Protein AF-A0A662G4V2-F1 (afdb_monomer_lite)

Structure (mmCIF, N/CA/C/O backbone):
data_AF-A0A662G4V2-F1
#
_entry.id   AF-A0A662G4V2-F1
#
loop_
_atom_site.group_PDB
_atom_site.id
_atom_site.type_symbol
_atom_site.label_atom_id
_atom_site.label_alt_id
_atom_site.label_comp_id
_atom_site.label_asym_id
_atom_site.label_entity_id
_atom_site.label_seq_id
_atom_site.pdbx_PDB_ins_code
_atom_site.Cartn_x
_atom_site.Cartn_y
_atom_site.Cartn_z
_atom_site.occupancy
_atom_site.B_iso_or_equiv
_atom_site.auth_seq_id
_atom_site.auth_comp_id
_atom_site.auth_asym_id
_atom_site.auth_atom_id
_atom_site.pdbx_PDB_model_num
ATOM 1 N N . MET A 1 1 ? 25.889 -5.987 -1.192 1.00 40.78 1 MET A N 1
ATOM 2 C CA . MET A 1 1 ? 25.730 -6.993 -2.265 1.00 40.78 1 MET A CA 1
ATOM 3 C C . MET A 1 1 ? 24.780 -6.408 -3.286 1.00 40.78 1 MET A C 1
ATOM 5 O O . MET A 1 1 ? 23.767 -5.849 -2.888 1.00 40.78 1 MET A O 1
ATOM 9 N N . ILE A 1 2 ? 25.215 -6.420 -4.536 1.00 44.59 2 ILE A N 1
ATOM 10 C CA . ILE A 1 2 ? 24.913 -5.464 -5.604 1.00 44.59 2 ILE A CA 1
ATOM 11 C C . ILE A 1 2 ? 23.414 -5.132 -5.756 1.00 44.59 2 ILE A C 1
ATOM 13 O O . ILE A 1 2 ? 22.560 -5.998 -5.937 1.00 44.59 2 ILE A O 1
ATOM 17 N N . GLU A 1 3 ? 23.132 -3.828 -5.671 1.00 52.47 3 GLU A N 1
ATOM 18 C CA . GLU A 1 3 ? 21.873 -3.162 -6.008 1.00 52.47 3 GLU A CA 1
ATOM 19 C C . GLU A 1 3 ? 21.699 -3.127 -7.535 1.00 52.47 3 GLU A C 1
ATOM 21 O O . GLU A 1 3 ? 21.730 -2.062 -8.152 1.00 52.47 3 GLU A O 1
ATOM 26 N N . ASP A 1 4 ? 21.529 -4.280 -8.181 1.00 60.69 4 ASP A N 1
ATOM 27 C CA . ASP A 1 4 ? 21.234 -4.279 -9.612 1.00 60.69 4 ASP A CA 1
ATOM 28 C C . ASP A 1 4 ? 19.867 -3.609 -9.832 1.00 60.69 4 ASP A C 1
ATOM 30 O O . ASP A 1 4 ? 18.800 -4.144 -9.501 1.00 60.69 4 ASP A O 1
ATOM 34 N N . ARG A 1 5 ? 19.867 -2.406 -10.424 1.00 61.50 5 ARG A N 1
ATOM 35 C CA . ARG A 1 5 ? 18.638 -1.788 -10.967 1.00 61.50 5 ARG A CA 1
ATOM 36 C C . ARG A 1 5 ? 17.956 -2.729 -11.972 1.00 61.50 5 ARG A C 1
ATOM 38 O O . ARG A 1 5 ? 16.730 -2.706 -12.128 1.00 61.50 5 ARG A O 1
ATOM 45 N N . GLU A 1 6 ? 18.744 -3.594 -12.606 1.00 71.25 6 GLU A N 1
ATOM 46 C CA . GLU A 1 6 ? 18.302 -4.664 -13.497 1.00 71.25 6 GLU A CA 1
ATOM 47 C C . GLU A 1 6 ? 17.414 -5.699 -12.786 1.00 71.25 6 GLU A C 1
ATOM 49 O O . GLU A 1 6 ? 16.501 -6.236 -13.406 1.00 71.25 6 GLU A O 1
ATOM 54 N N . SER A 1 7 ? 17.583 -5.927 -11.478 1.00 87.00 7 SER A N 1
ATOM 55 C CA . SER A 1 7 ? 16.903 -7.003 -10.739 1.00 87.00 7 SER A CA 1
ATOM 56 C C . SER A 1 7 ? 15.883 -6.516 -9.708 1.00 87.00 7 SER A C 1
ATOM 58 O O . SER A 1 7 ? 15.210 -7.328 -9.075 1.00 87.00 7 SER A O 1
ATOM 60 N N . SER A 1 8 ? 15.696 -5.201 -9.553 1.00 93.56 8 SER A N 1
ATOM 61 C CA . SER A 1 8 ? 14.784 -4.631 -8.551 1.00 93.56 8 SER A CA 1
ATOM 62 C C . SER A 1 8 ? 13.772 -3.621 -9.107 1.00 93.56 8 SER A C 1
ATOM 64 O O . SER A 1 8 ? 13.961 -2.992 -10.151 1.00 93.56 8 SER A O 1
ATOM 66 N N . TRP A 1 9 ? 12.651 -3.449 -8.404 1.00 95.75 9 TRP A N 1
ATOM 67 C CA . TRP A 1 9 ? 11.684 -2.386 -8.666 1.00 95.75 9 TRP A CA 1
ATOM 68 C C . TRP A 1 9 ? 11.497 -1.488 -7.453 1.00 95.75 9 TRP A C 1
ATOM 70 O O . TRP A 1 9 ? 11.252 -1.941 -6.340 1.00 95.75 9 TRP A O 1
ATOM 80 N N . VAL A 1 10 ? 11.505 -0.184 -7.716 1.00 95.94 10 VAL A N 1
ATOM 81 C CA . VAL A 1 10 ? 11.083 0.838 -6.757 1.00 95.94 10 VAL A CA 1
ATOM 82 C C . VAL A 1 10 ? 9.567 0.988 -6.802 1.00 95.94 10 VAL A C 1
ATOM 84 O O . VAL A 1 10 ? 9.000 1.177 -7.890 1.00 95.94 10 VAL A O 1
ATOM 87 N N . ILE A 1 11 ? 8.940 0.951 -5.628 1.00 97.38 11 ILE A N 1
ATOM 88 C CA . ILE A 1 11 ? 7.501 1.099 -5.417 1.00 97.38 11 ILE A CA 1
ATOM 89 C C . ILE A 1 11 ? 7.260 2.259 -4.452 1.00 97.38 11 ILE A C 1
ATOM 91 O O . ILE A 1 11 ? 7.753 2.258 -3.324 1.00 97.38 11 ILE A O 1
ATOM 95 N N . TYR A 1 12 ? 6.483 3.233 -4.914 1.00 97.38 12 TYR A N 1
ATOM 96 C CA . TYR A 1 12 ? 6.056 4.391 -4.138 1.00 97.38 12 TYR A CA 1
ATOM 97 C C . TYR A 1 12 ? 4.575 4.270 -3.761 1.00 97.38 12 TYR A C 1
ATOM 99 O O . TYR A 1 12 ? 3.808 3.698 -4.546 1.00 97.38 12 TYR A O 1
ATOM 107 N N . PRO A 1 13 ? 4.140 4.828 -2.619 1.00 97.31 13 PRO A N 1
ATOM 108 C CA . PRO A 1 13 ? 2.725 4.873 -2.264 1.00 97.31 13 PRO A CA 1
ATOM 109 C C . PRO A 1 13 ? 1.827 5.569 -3.280 1.00 97.31 13 PRO A C 1
ATOM 111 O O . PRO A 1 13 ? 0.741 5.079 -3.591 1.00 97.31 13 PRO A O 1
ATOM 114 N N . GLU A 1 14 ? 2.325 6.633 -3.896 1.00 96.62 14 GLU A N 1
ATOM 115 C CA . GLU A 1 14 ? 1.644 7.425 -4.917 1.00 96.62 14 GLU A CA 1
ATOM 116 C C . GLU A 1 14 ? 1.216 6.593 -6.132 1.00 96.62 14 GLU A C 1
ATOM 118 O O . GLU A 1 14 ? 0.269 6.949 -6.830 1.00 96.62 14 GLU A O 1
ATOM 123 N N . TYR A 1 15 ? 1.850 5.440 -6.376 1.00 97.50 15 TYR A N 1
ATOM 124 C CA . TYR A 1 15 ? 1.469 4.547 -7.470 1.00 97.50 15 TYR A CA 1
ATOM 125 C C . TYR A 1 15 ? 0.049 3.990 -7.322 1.00 97.50 15 TYR A C 1
ATOM 127 O O . TYR A 1 15 ? -0.567 3.664 -8.344 1.00 97.50 15 TYR A O 1
ATOM 135 N N . PHE A 1 16 ? -0.450 3.898 -6.084 1.00 97.88 16 PHE A N 1
ATOM 136 C CA . PHE A 1 16 ? -1.743 3.323 -5.707 1.00 97.88 16 PHE A CA 1
ATOM 137 C C . PHE A 1 16 ? -2.755 4.358 -5.208 1.00 97.88 16 PHE A C 1
ATOM 139 O O . PHE A 1 16 ? -3.886 3.984 -4.904 1.00 97.88 16 PHE A O 1
ATOM 146 N N . ASP A 1 17 ? -2.373 5.631 -5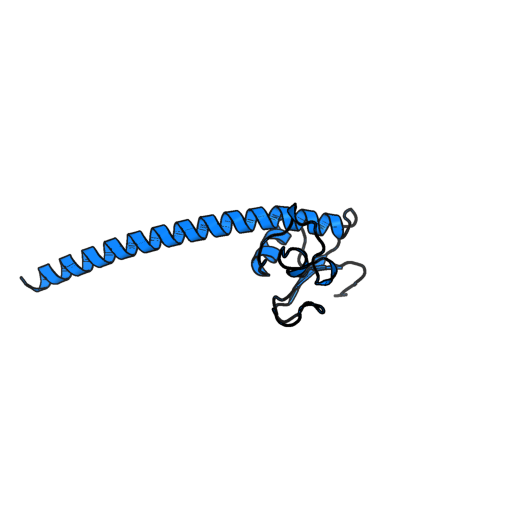.113 1.00 96.88 17 ASP A N 1
ATOM 147 C CA . ASP A 1 17 ? -3.225 6.678 -4.551 1.00 96.88 17 ASP A CA 1
ATOM 148 C C . ASP A 1 17 ? -4.266 7.146 -5.577 1.00 96.88 17 ASP A C 1
ATOM 150 O O . ASP A 1 17 ? -3.927 7.510 -6.706 1.00 96.88 17 ASP A O 1
ATOM 154 N N . ILE A 1 18 ? -5.541 7.134 -5.188 1.00 97.50 18 ILE A N 1
ATOM 155 C CA . ILE A 1 18 ? -6.645 7.603 -6.035 1.00 97.50 18 ILE A CA 1
ATOM 156 C C . ILE A 1 18 ? -6.617 9.122 -6.245 1.00 97.50 18 ILE A C 1
ATOM 158 O O . ILE A 1 18 ? -7.101 9.601 -7.270 1.00 97.50 18 ILE A O 1
ATOM 162 N N . ARG A 1 19 ? -6.014 9.871 -5.313 1.00 94.69 19 ARG A N 1
ATOM 163 C CA . ARG A 1 19 ? -5.936 11.337 -5.354 1.00 94.69 19 ARG A CA 1
ATOM 164 C C . ARG A 1 19 ? -4.987 11.841 -6.445 1.00 94.69 19 ARG A C 1
ATOM 166 O O . ARG A 1 19 ? -5.095 12.988 -6.866 1.00 94.69 19 ARG A O 1
ATOM 173 N N . PHE A 1 20 ? -4.082 10.989 -6.941 1.00 93.56 20 PHE A N 1
ATOM 174 C CA . PHE A 1 20 ? -3.125 11.356 -7.984 1.00 93.56 20 PHE A CA 1
ATOM 175 C C . PHE A 1 20 ? -3.562 10.928 -9.389 1.00 93.56 20 PHE A C 1
ATOM 177 O O . PHE A 1 20 ? -4.033 9.816 -9.656 1.00 93.56 20 PHE A O 1
ATOM 184 N N . SER A 1 21 ? -3.329 11.818 -10.353 1.00 94.06 21 SER A N 1
ATOM 185 C CA . SER A 1 21 ? -3.428 11.489 -11.774 1.00 94.06 21 SER A CA 1
ATOM 186 C C . SER A 1 21 ? -2.252 10.604 -12.214 1.00 94.06 21 SER A C 1
ATOM 188 O O . SER A 1 21 ? -1.246 10.473 -11.513 1.00 94.06 21 SER A O 1
ATOM 190 N N . LYS A 1 22 ? -2.331 10.022 -13.421 1.00 92.25 22 LYS A N 1
ATOM 191 C CA . LYS A 1 22 ? -1.197 9.269 -13.995 1.00 92.25 22 LYS A CA 1
ATOM 192 C C . LYS A 1 22 ? 0.066 10.129 -14.133 1.00 92.25 22 LYS A C 1
ATOM 194 O O . LYS A 1 22 ? 1.169 9.614 -13.971 1.00 92.25 22 LYS A O 1
ATOM 199 N N . ARG A 1 23 ? -0.101 11.428 -14.421 1.00 90.81 23 ARG A N 1
ATOM 200 C CA . ARG A 1 23 ? 1.004 12.394 -14.547 1.00 90.81 23 ARG A CA 1
ATOM 201 C C . ARG A 1 23 ? 1.658 12.695 -13.194 1.00 90.81 23 ARG A C 1
ATOM 203 O O . ARG A 1 23 ? 2.860 12.905 -13.149 1.00 90.81 23 ARG A O 1
ATOM 210 N N . LEU A 1 24 ? 0.888 12.645 -12.104 1.00 91.12 24 LEU A N 1
ATOM 211 C CA . LEU A 1 24 ? 1.356 12.962 -10.748 1.00 91.12 24 LEU A CA 1
ATOM 212 C C . LEU A 1 24 ? 1.922 11.761 -9.973 1.00 91.12 24 LEU A C 1
ATOM 214 O O . LEU A 1 24 ? 2.387 11.919 -8.851 1.00 91.12 24 LEU A O 1
ATOM 218 N N . GLY A 1 25 ? 1.931 10.565 -10.565 1.00 92.06 25 GLY A N 1
ATOM 219 C CA . GLY A 1 25 ? 2.613 9.403 -9.989 1.00 92.06 25 GLY A CA 1
ATOM 220 C C . GLY A 1 25 ? 1.812 8.112 -10.051 1.00 92.06 25 GLY A C 1
ATOM 221 O O . GLY A 1 25 ? 2.417 7.044 -10.101 1.00 92.06 25 GLY A O 1
ATOM 222 N N . ARG A 1 26 ? 0.477 8.170 -10.139 1.00 95.94 26 ARG A N 1
ATOM 223 C CA . ARG A 1 26 ? -0.357 6.962 -10.153 1.00 95.94 26 ARG A CA 1
ATOM 224 C C . ARG A 1 26 ? 0.021 6.038 -11.313 1.00 95.94 26 ARG A C 1
ATOM 226 O O . ARG A 1 26 ? 0.051 6.447 -12.475 1.00 95.94 26 ARG A O 1
ATOM 233 N N . LYS A 1 27 ? 0.260 4.760 -11.009 1.00 96.31 27 LYS A N 1
ATOM 234 C CA . LYS A 1 27 ? 0.640 3.739 -12.005 1.00 96.31 27 LYS A CA 1
ATOM 235 C C . LYS A 1 27 ? -0.430 2.672 -12.220 1.00 96.31 27 LYS A C 1
ATOM 237 O O . LYS A 1 27 ? -0.406 2.021 -13.263 1.00 96.31 27 LYS A O 1
ATOM 242 N N . VAL A 1 28 ? -1.381 2.510 -11.296 1.00 97.00 28 VAL A N 1
ATOM 243 C CA . VAL A 1 28 ? -2.482 1.539 -11.436 1.00 97.00 28 VAL A CA 1
ATOM 244 C C . VAL A 1 28 ? -3.807 2.209 -11.852 1.00 97.00 28 VAL A C 1
ATOM 246 O O . VAL A 1 28 ? -3.986 3.415 -11.643 1.00 97.00 28 VAL A O 1
ATOM 249 N N . PRO A 1 29 ? -4.745 1.483 -12.493 1.00 96.75 29 PRO A N 1
ATOM 250 C CA . PRO A 1 29 ? -6.077 2.007 -12.806 1.00 96.75 29 PRO A CA 1
ATOM 251 C C . PRO A 1 29 ? -6.884 2.328 -11.539 1.00 96.75 29 PRO A C 1
ATOM 253 O O . PRO A 1 29 ? -6.690 1.685 -10.512 1.00 96.75 29 PRO A O 1
ATOM 256 N N . LEU A 1 30 ? -7.828 3.272 -11.632 1.00 96.62 30 LEU A N 1
ATOM 257 C CA . LEU A 1 30 ? -8.630 3.749 -10.492 1.00 96.62 30 LEU A CA 1
ATOM 258 C C . LEU A 1 30 ? -9.327 2.626 -9.697 1.00 96.62 30 LEU A C 1
ATOM 260 O O . LEU A 1 30 ? -9.247 2.659 -8.471 1.00 96.62 30 LEU A O 1
ATOM 264 N N . PRO A 1 31 ? -9.909 1.580 -10.325 1.00 96.88 31 PRO A N 1
ATOM 265 C CA . PRO A 1 31 ? -10.512 0.471 -9.585 1.00 96.88 31 PRO A CA 1
ATOM 266 C C . PRO A 1 31 ? -9.528 -0.323 -8.728 1.00 96.88 31 PRO A C 1
ATOM 268 O O . PRO A 1 31 ? -9.962 -1.122 -7.911 1.00 96.88 31 PRO A O 1
ATOM 271 N N . TYR A 1 32 ? -8.222 -0.132 -8.892 1.00 96.88 32 TYR A N 1
ATOM 272 C CA . TYR A 1 32 ? -7.173 -0.779 -8.108 1.00 96.88 32 TYR A CA 1
ATOM 273 C C . TYR A 1 32 ? -6.483 0.190 -7.140 1.00 96.88 32 TYR A C 1
ATOM 275 O O . TYR A 1 32 ? -5.604 -0.224 -6.396 1.00 96.88 32 TYR A O 1
ATOM 283 N N . CYS A 1 33 ? -6.874 1.461 -7.119 1.00 97.25 33 CYS A N 1
ATOM 284 C CA . CYS A 1 33 ? -6.345 2.443 -6.182 1.00 97.25 33 CYS A CA 1
ATOM 285 C C . CYS A 1 33 ? -7.064 2.398 -4.831 1.00 97.25 33 CYS A C 1
ATOM 287 O O . CYS A 1 33 ? -8.165 1.851 -4.703 1.00 97.25 33 CYS A O 1
ATOM 289 N N . ILE A 1 34 ? -6.429 3.010 -3.834 1.00 97.31 34 ILE A N 1
ATOM 290 C CA . ILE A 1 34 ? -7.033 3.345 -2.545 1.00 97.31 34 ILE A CA 1
ATOM 291 C C . ILE A 1 34 ? -6.748 4.807 -2.200 1.00 97.31 34 ILE A C 1
ATOM 293 O O . ILE A 1 34 ? -5.847 5.422 -2.767 1.00 97.31 34 ILE A O 1
ATOM 297 N N . ASP A 1 35 ? -7.518 5.356 -1.268 1.00 96.69 35 ASP A N 1
ATOM 298 C CA . ASP A 1 35 ? -7.303 6.716 -0.785 1.00 96.69 35 ASP A CA 1
ATOM 299 C C . ASP A 1 35 ? -6.140 6.787 0.209 1.00 96.69 35 ASP A C 1
ATOM 301 O O . ASP A 1 35 ? -6.102 6.024 1.185 1.00 96.69 35 ASP A O 1
ATOM 305 N N . ASN A 1 36 ? -5.201 7.699 -0.061 1.00 95.62 36 ASN A N 1
ATOM 306 C CA . ASN A 1 36 ? -4.052 8.015 0.785 1.00 95.62 36 ASN A CA 1
ATOM 307 C C . ASN A 1 36 ? -3.343 6.755 1.350 1.00 95.62 36 ASN A C 1
ATOM 309 O O . ASN A 1 36 ? -3.416 6.483 2.554 1.00 95.62 36 ASN A O 1
ATOM 313 N N . PRO A 1 37 ? -2.715 5.919 0.500 1.00 96.50 37 PRO A N 1
ATOM 314 C CA . PRO A 1 37 ? -2.015 4.714 0.935 1.00 96.50 37 PRO A CA 1
ATOM 315 C C . PRO A 1 37 ? -0.807 5.068 1.809 1.00 96.50 37 PRO A C 1
ATOM 317 O O . PRO A 1 37 ? -0.010 5.939 1.448 1.00 96.50 37 PRO A O 1
ATOM 320 N N . SER A 1 38 ? -0.641 4.368 2.934 1.00 96.62 38 SER A N 1
ATOM 321 C CA . SER A 1 38 ? 0.559 4.502 3.763 1.00 96.62 38 SER A CA 1
ATOM 322 C C . SER A 1 38 ? 1.649 3.516 3.335 1.00 96.62 38 SER A C 1
ATOM 324 O O . SER A 1 38 ? 1.378 2.472 2.732 1.00 96.62 38 SER A O 1
ATOM 326 N N . LEU A 1 39 ? 2.902 3.822 3.679 1.00 97.44 39 LEU A N 1
ATOM 327 C CA . LEU A 1 39 ? 4.024 2.927 3.398 1.00 97.44 39 LEU A CA 1
ATOM 328 C C . LEU A 1 39 ? 3.876 1.575 4.103 1.00 97.44 39 LEU A C 1
ATOM 330 O O . LEU A 1 39 ? 4.169 0.541 3.511 1.00 97.44 39 LEU A O 1
ATOM 334 N N . ASP A 1 40 ? 3.391 1.574 5.345 1.00 97.50 40 ASP A N 1
ATOM 335 C CA . ASP A 1 40 ? 3.240 0.353 6.142 1.00 97.50 40 ASP A CA 1
ATOM 336 C C . ASP A 1 40 ? 2.195 -0.594 5.550 1.00 97.50 40 ASP A C 1
ATOM 338 O O . ASP A 1 40 ? 2.404 -1.808 5.501 1.00 97.50 40 ASP A O 1
ATOM 342 N N . GLU A 1 41 ? 1.101 -0.049 5.015 1.00 97.69 41 GLU A N 1
ATOM 343 C CA . GLU A 1 41 ? 0.105 -0.856 4.313 1.00 97.69 41 GLU A CA 1
ATOM 344 C C . GLU A 1 41 ? 0.670 -1.477 3.042 1.00 97.69 41 GLU A C 1
ATOM 346 O O . GLU A 1 41 ? 0.368 -2.629 2.734 1.00 97.69 41 GLU A O 1
ATOM 351 N N . ILE A 1 42 ? 1.526 -0.748 2.326 1.00 98.19 42 ILE A N 1
ATOM 352 C CA . ILE A 1 42 ? 2.187 -1.255 1.123 1.00 98.19 42 ILE A CA 1
ATOM 353 C C . ILE A 1 42 ? 3.220 -2.316 1.476 1.00 98.19 42 ILE A C 1
ATOM 355 O O . ILE A 1 42 ? 3.294 -3.322 0.775 1.00 98.19 42 ILE A O 1
ATOM 359 N N . ILE A 1 43 ? 3.980 -2.146 2.560 1.00 98.38 43 ILE A N 1
ATOM 360 C CA . ILE A 1 43 ? 4.908 -3.167 3.065 1.00 98.38 43 ILE A CA 1
ATOM 361 C C . ILE A 1 43 ? 4.140 -4.455 3.377 1.00 98.38 43 ILE A C 1
ATOM 363 O O . ILE A 1 43 ? 4.524 -5.530 2.911 1.00 98.38 43 ILE A O 1
ATOM 367 N N . GLU A 1 44 ? 3.037 -4.357 4.125 1.00 98.31 44 GLU A N 1
ATOM 368 C CA . GLU A 1 44 ? 2.213 -5.520 4.459 1.00 98.31 44 GLU A CA 1
ATOM 369 C C . GLU A 1 44 ? 1.608 -6.160 3.201 1.00 98.31 44 GLU A C 1
ATOM 371 O O . GLU A 1 44 ? 1.691 -7.377 3.026 1.00 98.31 44 GLU A O 1
ATOM 376 N N . ALA A 1 45 ? 1.034 -5.355 2.306 1.00 98.38 45 ALA A N 1
ATOM 377 C CA . ALA A 1 45 ? 0.428 -5.831 1.067 1.00 98.38 45 ALA A CA 1
ATOM 378 C C . ALA A 1 45 ? 1.445 -6.522 0.153 1.00 98.38 45 ALA A C 1
ATOM 380 O O . ALA A 1 45 ? 1.153 -7.576 -0.404 1.00 98.38 45 ALA A O 1
ATOM 381 N N . THR A 1 46 ? 2.650 -5.965 0.043 1.00 98.19 46 THR A N 1
ATOM 382 C CA . THR A 1 46 ? 3.747 -6.510 -0.765 1.00 98.19 46 THR A CA 1
ATOM 383 C C . THR A 1 46 ? 4.218 -7.858 -0.230 1.00 98.19 46 THR A C 1
ATOM 385 O O . THR A 1 46 ? 4.384 -8.798 -1.006 1.00 98.19 46 THR A O 1
ATOM 388 N N . ARG A 1 47 ? 4.364 -7.985 1.097 1.00 97.75 47 ARG A N 1
ATOM 389 C CA . ARG A 1 47 ? 4.696 -9.265 1.742 1.00 97.75 47 ARG A CA 1
ATOM 390 C C . ARG A 1 47 ? 3.607 -10.310 1.502 1.00 97.75 47 ARG A C 1
ATOM 392 O O . ARG A 1 47 ? 3.920 -11.435 1.135 1.00 97.75 47 ARG A O 1
ATOM 399 N N . LYS A 1 48 ? 2.330 -9.934 1.644 1.00 97.69 48 LYS A N 1
ATOM 400 C CA . LYS A 1 48 ? 1.191 -10.831 1.372 1.00 97.69 48 LYS A CA 1
ATOM 401 C C . LYS A 1 48 ? 1.064 -11.230 -0.095 1.00 97.69 48 LYS A C 1
ATOM 403 O O . LYS A 1 48 ? 0.602 -12.326 -0.376 1.00 97.69 48 LYS A O 1
ATOM 408 N N . ALA A 1 49 ? 1.485 -10.356 -1.001 1.00 96.50 49 ALA A N 1
ATOM 409 C CA . ALA A 1 49 ? 1.561 -10.633 -2.428 1.00 96.50 49 ALA A CA 1
ATOM 410 C C . ALA A 1 49 ? 2.736 -11.560 -2.806 1.00 96.50 49 ALA A C 1
ATOM 412 O O . ALA A 1 49 ? 2.881 -11.902 -3.976 1.00 96.50 49 ALA A O 1
ATOM 413 N N . GLY A 1 50 ? 3.575 -11.964 -1.842 1.00 96.06 50 GLY A N 1
ATOM 414 C CA . GLY A 1 50 ? 4.679 -12.900 -2.058 1.00 96.06 50 GLY A CA 1
ATOM 415 C C . GLY A 1 50 ? 5.946 -12.266 -2.638 1.00 96.06 50 GLY A C 1
ATOM 416 O O . GLY A 1 50 ? 6.813 -12.980 -3.137 1.00 96.06 50 GLY A O 1
ATOM 417 N N . PHE A 1 51 ? 6.081 -10.937 -2.591 1.00 96.19 51 PHE A N 1
ATOM 418 C CA . PHE A 1 51 ? 7.286 -10.254 -3.063 1.00 96.19 51 PHE A CA 1
ATOM 419 C C . PHE A 1 51 ? 8.282 -10.021 -1.926 1.00 96.19 51 PHE A C 1
ATOM 421 O O . PHE A 1 51 ? 7.926 -9.572 -0.833 1.00 96.19 51 PHE A O 1
ATOM 428 N N . LYS A 1 52 ? 9.566 -10.267 -2.210 1.00 95.44 52 LYS A N 1
ATOM 429 C CA . LYS A 1 52 ? 10.661 -9.973 -1.283 1.00 95.44 52 LYS A CA 1
ATOM 430 C C . LYS A 1 52 ? 10.978 -8.480 -1.315 1.00 95.44 52 LYS A C 1
ATOM 432 O O . LYS A 1 52 ? 11.364 -7.942 -2.353 1.00 95.44 52 LYS A O 1
ATOM 437 N N . ILE A 1 53 ? 10.840 -7.825 -0.165 1.00 96.69 53 ILE A N 1
ATOM 438 C CA . ILE A 1 53 ? 11.276 -6.441 0.033 1.00 96.69 53 ILE A CA 1
ATOM 439 C C . ILE A 1 53 ? 12.763 -6.465 0.371 1.00 96.69 53 ILE A C 1
ATOM 441 O O . ILE A 1 53 ? 13.165 -7.084 1.352 1.00 96.69 53 ILE A O 1
ATOM 445 N N . VAL A 1 54 ? 13.561 -5.793 -0.449 1.00 95.62 54 VAL A N 1
ATOM 446 C CA . VAL A 1 54 ? 15.011 -5.660 -0.274 1.00 95.62 54 VAL A CA 1
ATOM 447 C C . VAL A 1 54 ? 15.322 -4.514 0.682 1.00 95.62 54 VAL A C 1
ATOM 449 O O . VAL A 1 54 ? 16.175 -4.647 1.553 1.00 95.62 54 VAL A O 1
ATOM 452 N N . LYS A 1 55 ? 14.612 -3.388 0.540 1.00 95.81 55 LYS A N 1
ATOM 453 C CA . LYS A 1 55 ? 14.864 -2.176 1.324 1.00 95.81 55 LYS A CA 1
ATOM 454 C C . LYS A 1 55 ? 13.582 -1.390 1.566 1.00 95.81 55 LYS A C 1
ATOM 456 O O . LYS A 1 55 ? 12.691 -1.354 0.715 1.00 95.81 55 LYS A O 1
ATOM 461 N N . ILE A 1 56 ? 13.518 -0.736 2.720 1.00 97.44 56 ILE A N 1
ATOM 462 C CA . ILE A 1 56 ? 12.460 0.201 3.097 1.00 97.44 56 ILE A CA 1
ATOM 463 C C . ILE A 1 56 ? 13.138 1.541 3.368 1.00 97.44 56 ILE A C 1
ATOM 465 O O . ILE A 1 56 ? 14.006 1.627 4.229 1.00 97.44 56 ILE A O 1
ATOM 469 N N . GLU A 1 57 ? 12.755 2.579 2.632 1.00 96.12 57 GLU A N 1
ATOM 470 C CA . GLU A 1 57 ? 13.362 3.907 2.731 1.00 96.12 57 GLU A CA 1
ATOM 471 C C . GLU A 1 57 ? 12.275 4.930 3.080 1.00 96.12 57 GLU A C 1
ATOM 473 O O . GLU A 1 57 ? 11.590 5.446 2.196 1.00 96.12 57 GLU A O 1
ATOM 478 N N . ARG A 1 58 ? 12.087 5.204 4.377 1.00 95.94 58 ARG A N 1
ATOM 479 C CA . ARG A 1 58 ? 10.996 6.066 4.877 1.00 95.94 58 ARG A CA 1
ATOM 480 C C . ARG A 1 58 ? 11.180 7.549 4.552 1.00 95.94 58 ARG A C 1
ATOM 482 O O . ARG A 1 58 ? 10.199 8.258 4.408 1.00 95.94 58 ARG A O 1
ATOM 489 N N . GLU A 1 59 ? 12.420 7.993 4.388 1.00 94.00 59 GLU A N 1
ATOM 490 C CA . GLU A 1 59 ? 12.759 9.403 4.141 1.00 94.00 59 GLU A CA 1
ATOM 491 C C . GLU A 1 59 ? 12.706 9.798 2.660 1.00 94.00 59 GLU A C 1
ATOM 493 O O . GLU A 1 59 ? 12.901 10.959 2.297 1.00 94.00 59 GLU A O 1
ATOM 498 N N . LYS A 1 60 ? 12.508 8.825 1.764 1.00 94.12 60 LYS A N 1
ATOM 499 C CA . LYS A 1 60 ? 12.514 9.089 0.327 1.00 94.12 60 LYS A CA 1
ATOM 500 C C . LYS A 1 60 ? 11.176 9.642 -0.136 1.00 94.12 60 LYS A C 1
ATOM 502 O O . LYS A 1 60 ? 10.105 9.229 0.291 1.00 94.12 60 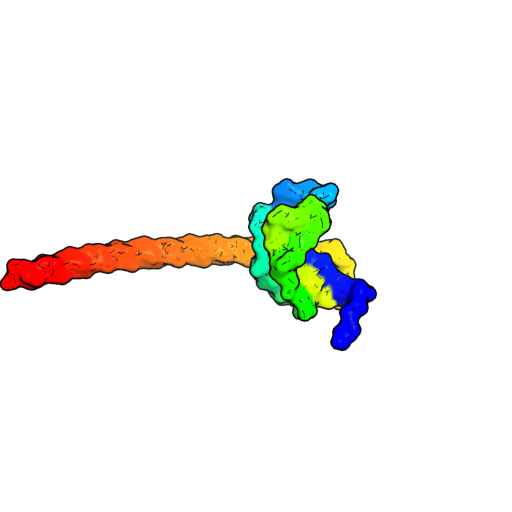LYS A O 1
ATOM 507 N N . LYS A 1 61 ? 11.264 10.541 -1.105 1.00 92.69 61 LYS A N 1
ATOM 508 C CA . LYS A 1 61 ? 10.131 11.265 -1.670 1.00 92.69 61 LYS A CA 1
ATOM 509 C C . LYS A 1 61 ? 9.870 10.817 -3.101 1.00 92.69 61 LYS A C 1
ATOM 511 O O . LYS A 1 61 ? 10.808 10.443 -3.817 1.00 92.69 61 LYS A O 1
ATOM 516 N N . HIS A 1 62 ? 8.606 10.828 -3.516 1.00 91.75 62 HIS A N 1
ATOM 517 C CA . HIS A 1 62 ? 8.273 10.663 -4.924 1.00 91.75 62 HIS A CA 1
ATOM 518 C C . HIS A 1 62 ? 8.654 11.954 -5.673 1.00 91.75 62 HIS A C 1
ATOM 520 O O . HIS A 1 62 ? 8.256 13.030 -5.228 1.00 91.75 62 HIS A O 1
ATOM 526 N N . PRO A 1 63 ? 9.394 11.900 -6.798 1.00 89.31 63 PRO A N 1
ATOM 527 C CA . PRO A 1 63 ? 9.894 13.107 -7.469 1.00 89.31 63 PRO A CA 1
ATOM 528 C C . PRO A 1 63 ? 8.799 14.103 -7.872 1.00 89.31 63 PRO A C 1
ATOM 530 O O . PRO A 1 63 ? 8.971 15.305 -7.720 1.00 89.31 63 PRO A O 1
ATOM 533 N N . ALA A 1 64 ? 7.647 13.604 -8.330 1.00 88.25 64 ALA A N 1
ATOM 534 C CA . ALA A 1 64 ? 6.513 14.450 -8.712 1.00 88.25 64 ALA A CA 1
ATOM 535 C C . ALA A 1 64 ? 5.654 14.916 -7.519 1.00 88.25 64 ALA A C 1
ATOM 537 O O . ALA A 1 64 ? 4.738 15.706 -7.707 1.00 88.25 64 ALA A O 1
ATOM 538 N N . ASN A 1 65 ? 5.904 14.399 -6.312 1.00 86.38 65 ASN A N 1
ATOM 539 C CA . ASN A 1 65 ? 5.103 14.675 -5.121 1.00 86.38 65 ASN A CA 1
ATOM 540 C C . ASN A 1 65 ? 5.990 14.681 -3.868 1.00 86.38 65 ASN A C 1
ATOM 542 O O . ASN A 1 65 ? 5.873 13.851 -2.966 1.00 86.38 65 ASN A O 1
ATOM 546 N N . TRP A 1 66 ? 6.950 15.600 -3.842 1.00 85.75 66 TRP A N 1
ATOM 547 C CA . TRP A 1 66 ? 7.983 15.632 -2.809 1.00 85.75 66 TRP A CA 1
ATOM 548 C C . TRP A 1 66 ? 7.479 16.122 -1.441 1.00 85.75 66 TRP A C 1
ATOM 550 O O . TRP A 1 66 ? 8.146 15.914 -0.426 1.00 85.75 66 TRP A O 1
ATOM 560 N N . ILE A 1 67 ? 6.298 16.741 -1.406 1.00 85.75 67 ILE A N 1
ATOM 561 C CA . ILE A 1 67 ? 5.706 17.341 -0.207 1.00 85.75 67 ILE A CA 1
ATOM 562 C C . ILE A 1 67 ? 5.201 16.264 0.766 1.00 85.75 67 ILE A C 1
ATOM 564 O O . ILE A 1 67 ? 5.451 16.369 1.962 1.00 85.75 67 ILE A O 1
ATOM 568 N N . GLU A 1 68 ? 4.548 15.197 0.284 1.00 80.06 68 GLU A N 1
ATOM 569 C CA . GLU A 1 68 ? 3.889 14.217 1.170 1.00 80.06 68 GLU A CA 1
ATOM 570 C C . GLU A 1 68 ? 4.854 13.301 1.950 1.00 80.06 68 GLU A C 1
ATOM 572 O O . GLU A 1 68 ? 4.433 12.670 2.915 1.00 80.06 68 GLU A O 1
ATOM 577 N N . ASN A 1 69 ? 6.131 13.220 1.553 1.00 86.75 69 ASN A N 1
ATOM 578 C CA . ASN A 1 69 ? 7.201 12.483 2.247 1.00 86.75 69 ASN A CA 1
ATOM 579 C C . ASN A 1 69 ? 6.816 11.086 2.780 1.00 86.75 69 ASN A C 1
ATOM 581 O O . ASN A 1 69 ? 7.055 10.756 3.941 1.00 86.75 69 ASN A O 1
ATOM 585 N N . LYS A 1 70 ? 6.203 10.253 1.933 1.00 90.62 70 LYS A N 1
ATOM 586 C CA . LYS A 1 70 ? 5.660 8.951 2.353 1.00 90.62 70 LYS A CA 1
ATOM 587 C C . LYS A 1 70 ? 6.667 7.799 2.359 1.00 90.62 70 LYS A C 1
ATOM 589 O O . LYS A 1 70 ? 6.309 6.697 2.773 1.00 90.62 70 LYS A O 1
ATOM 594 N N . GLY A 1 71 ? 7.898 8.003 1.900 1.00 95.38 71 GLY A N 1
ATOM 595 C CA . GLY A 1 71 ? 8.869 6.924 1.738 1.00 95.38 71 GLY A CA 1
ATOM 596 C C . GLY A 1 71 ? 8.636 6.072 0.489 1.00 95.38 71 GLY A C 1
ATOM 597 O O . GLY A 1 71 ? 7.760 6.329 -0.338 1.00 95.38 71 GLY A O 1
ATOM 598 N N . ARG A 1 72 ? 9.442 5.017 0.347 1.00 96.69 72 ARG A N 1
ATOM 599 C CA . ARG A 1 72 ? 9.316 4.008 -0.715 1.00 96.69 72 ARG A CA 1
ATOM 600 C C . ARG A 1 72 ? 9.854 2.654 -0.274 1.00 96.69 72 ARG A C 1
ATOM 602 O O . ARG A 1 72 ? 10.592 2.552 0.707 1.00 96.69 72 ARG A O 1
ATOM 609 N N . ILE A 1 73 ? 9.532 1.620 -1.042 1.00 97.56 73 ILE A N 1
ATOM 610 C CA . ILE A 1 73 ? 10.145 0.297 -0.901 1.00 97.56 73 ILE A CA 1
ATOM 611 C C . ILE A 1 73 ? 10.844 -0.122 -2.191 1.00 97.56 73 ILE A C 1
ATOM 613 O O . ILE A 1 73 ? 10.469 0.297 -3.290 1.00 97.56 73 ILE A O 1
ATOM 617 N N . ILE A 1 74 ? 11.848 -0.979 -2.046 1.00 96.88 74 ILE A N 1
ATOM 618 C CA . ILE A 1 74 ? 12.534 -1.644 -3.152 1.00 96.88 74 ILE A CA 1
ATOM 619 C C . ILE A 1 74 ? 12.242 -3.134 -3.042 1.00 96.88 74 ILE A C 1
ATOM 621 O O . ILE A 1 74 ? 12.472 -3.736 -1.991 1.00 96.88 74 ILE A O 1
ATOM 625 N N . ILE A 1 75 ? 11.720 -3.719 -4.115 1.00 96.25 75 ILE A N 1
ATOM 626 C CA . ILE A 1 75 ? 11.359 -5.137 -4.187 1.00 96.25 75 ILE A CA 1
ATOM 627 C C . ILE A 1 75 ? 12.195 -5.846 -5.243 1.00 96.25 75 ILE A C 1
ATOM 629 O O . ILE A 1 75 ? 12.588 -5.234 -6.236 1.00 96.25 75 ILE A O 1
ATOM 633 N N . LEU A 1 76 ? 12.447 -7.135 -5.042 1.00 94.81 76 LEU A N 1
ATOM 634 C CA . LEU A 1 76 ? 13.104 -7.966 -6.047 1.00 94.81 76 LEU A CA 1
ATOM 635 C C . LEU A 1 76 ? 12.133 -8.254 -7.204 1.00 94.81 76 LEU A C 1
ATOM 637 O O . LEU A 1 76 ? 10.955 -8.544 -6.970 1.00 94.81 76 LEU A O 1
ATOM 641 N N . LYS A 1 77 ? 12.620 -8.178 -8.445 1.00 93.31 77 LYS A N 1
ATOM 642 C CA . LYS A 1 77 ? 11.865 -8.594 -9.631 1.00 93.31 77 LYS A CA 1
ATOM 643 C C . LYS A 1 77 ? 11.635 -10.104 -9.586 1.00 93.31 77 LYS A C 1
ATOM 645 O O . LYS A 1 77 ? 12.471 -10.862 -9.104 1.00 93.31 77 LYS A O 1
ATOM 650 N N . GLN A 1 78 ? 10.496 -10.535 -10.112 1.00 91.31 78 GLN A N 1
ATOM 651 C CA . GLN A 1 78 ? 10.241 -11.942 -10.409 1.00 91.31 78 GLN A CA 1
ATOM 652 C C . GLN A 1 78 ? 10.265 -12.103 -11.927 1.00 91.31 78 GLN A C 1
ATOM 654 O O . GLN A 1 78 ? 9.552 -11.376 -12.614 1.00 91.31 78 GLN A O 1
ATOM 659 N N . ASN A 1 79 ? 11.056 -13.047 -12.445 1.00 84.69 79 ASN A N 1
ATOM 660 C CA . ASN A 1 79 ? 11.266 -13.224 -13.892 1.00 84.69 79 ASN A CA 1
ATOM 661 C C . ASN A 1 79 ? 9.964 -13.468 -14.674 1.00 84.69 79 ASN A C 1
ATOM 663 O O . ASN A 1 79 ? 9.883 -13.158 -15.854 1.00 84.69 79 ASN A O 1
ATOM 667 N N . ASN A 1 80 ? 8.931 -13.992 -14.011 1.00 91.25 80 ASN A N 1
ATOM 668 C CA . ASN A 1 80 ? 7.637 -14.307 -14.609 1.00 91.25 80 ASN A CA 1
ATOM 669 C C . ASN A 1 80 ? 6.581 -13.199 -14.470 1.00 91.25 80 ASN A C 1
ATOM 671 O O . ASN A 1 80 ? 5.408 -13.460 -14.723 1.00 91.25 80 ASN A O 1
ATOM 675 N N . LYS A 1 81 ? 6.943 -12.001 -13.995 1.00 92.44 81 LYS A N 1
ATOM 676 C CA . LYS A 1 81 ? 5.993 -10.892 -13.841 1.00 92.44 81 LYS A CA 1
ATOM 677 C C . LYS A 1 81 ? 6.583 -9.606 -14.379 1.00 92.44 81 LYS A C 1
ATOM 679 O O . LYS A 1 81 ? 7.741 -9.279 -14.152 1.00 92.44 81 LYS A O 1
ATOM 684 N N . SER A 1 82 ? 5.747 -8.815 -15.029 1.00 95.50 82 SER A N 1
ATOM 685 C CA . SER A 1 82 ? 6.047 -7.427 -15.346 1.00 95.50 82 SER A CA 1
ATOM 686 C C . SER A 1 82 ? 5.874 -6.529 -14.116 1.00 95.50 82 SER A C 1
ATOM 688 O O . SER A 1 82 ? 5.202 -6.862 -13.127 1.00 95.50 82 SER A O 1
ATOM 690 N N . LYS A 1 83 ? 6.416 -5.309 -14.200 1.00 94.50 83 LYS A N 1
ATOM 691 C CA . LYS A 1 83 ? 6.206 -4.286 -13.166 1.00 94.50 83 LYS A CA 1
ATOM 692 C C . LYS A 1 83 ? 4.720 -3.960 -13.001 1.00 94.50 83 LYS A C 1
ATOM 694 O O . LYS A 1 83 ? 4.255 -3.747 -11.886 1.00 94.50 83 LYS A O 1
ATOM 699 N N . ARG A 1 84 ? 3.964 -3.930 -14.102 1.00 96.19 84 ARG A N 1
ATOM 700 C CA . ARG A 1 84 ? 2.529 -3.619 -14.085 1.00 96.19 84 ARG A CA 1
ATOM 701 C C . ARG A 1 84 ? 1.729 -4.695 -13.357 1.00 96.19 84 ARG A C 1
ATOM 703 O O . ARG A 1 84 ? 0.919 -4.351 -12.502 1.00 96.19 84 ARG A O 1
ATOM 710 N N . GLU A 1 85 ? 1.966 -5.967 -13.661 1.00 96.50 85 GLU A N 1
ATOM 711 C CA . GLU A 1 85 ? 1.296 -7.089 -12.987 1.00 96.50 85 GLU A CA 1
ATOM 712 C C . GLU A 1 85 ? 1.619 -7.116 -11.498 1.00 96.50 85 GLU A C 1
ATOM 714 O O . GLU A 1 85 ? 0.729 -7.288 -10.670 1.00 96.50 85 GLU A O 1
ATOM 719 N N . THR A 1 86 ? 2.874 -6.844 -11.151 1.00 97.25 86 THR A N 1
ATOM 720 C CA . THR A 1 86 ? 3.316 -6.748 -9.758 1.00 97.25 86 THR A CA 1
ATOM 721 C C . THR A 1 86 ? 2.580 -5.652 -9.000 1.00 97.25 86 THR A C 1
ATOM 723 O O . THR A 1 86 ? 2.050 -5.899 -7.918 1.00 97.25 86 THR A O 1
ATOM 726 N N . LEU A 1 87 ? 2.462 -4.457 -9.585 1.00 97.94 87 LEU A N 1
ATOM 727 C CA . LEU A 1 87 ? 1.675 -3.376 -8.992 1.00 97.94 87 LEU A CA 1
ATOM 728 C C . LEU A 1 87 ? 0.197 -3.772 -8.842 1.00 97.94 87 LEU A C 1
ATOM 730 O O . LEU A 1 87 ? -0.392 -3.543 -7.790 1.00 97.94 87 LEU A O 1
ATOM 734 N N . LEU A 1 88 ? -0.409 -4.402 -9.850 1.00 98.06 88 LEU A N 1
ATOM 735 C CA . LEU A 1 88 ? -1.801 -4.863 -9.766 1.00 98.06 88 LEU A CA 1
ATOM 736 C C . LEU A 1 88 ? -2.009 -5.947 -8.698 1.00 98.06 88 LEU A C 1
ATOM 738 O O . LEU A 1 88 ? -3.061 -5.992 -8.066 1.00 98.06 88 LEU A O 1
ATOM 742 N N . LEU A 1 89 ? -1.028 -6.819 -8.474 1.00 97.88 89 LEU A N 1
ATOM 743 C CA . LEU A 1 89 ? -1.112 -7.827 -7.424 1.00 97.88 89 LEU A CA 1
ATOM 744 C C . LEU A 1 89 ? -0.994 -7.187 -6.035 1.00 97.88 89 LEU A C 1
ATOM 746 O O . LEU A 1 89 ? -1.833 -7.437 -5.169 1.00 97.88 89 LEU A O 1
ATOM 750 N N . ILE A 1 90 ? -0.014 -6.297 -5.843 1.00 98.25 90 ILE A N 1
ATOM 751 C CA . ILE A 1 90 ? 0.151 -5.538 -4.595 1.00 98.25 90 ILE A CA 1
ATOM 752 C C . ILE A 1 90 ? -1.128 -4.761 -4.274 1.00 98.25 90 ILE A C 1
ATOM 754 O O . ILE A 1 90 ? -1.590 -4.789 -3.136 1.00 98.25 90 ILE A O 1
ATOM 758 N N . SER A 1 91 ? -1.743 -4.116 -5.266 1.00 97.88 91 SER A N 1
ATOM 759 C CA . SER A 1 91 ? -2.941 -3.304 -5.053 1.00 97.88 91 SER A CA 1
ATOM 760 C C . SER A 1 91 ? -4.164 -4.120 -4.609 1.00 97.88 91 SER A C 1
ATOM 762 O O . SER A 1 91 ? -4.926 -3.672 -3.747 1.00 97.88 91 SER A O 1
ATOM 764 N N . LYS A 1 92 ? -4.328 -5.353 -5.113 1.00 98.00 92 LYS A N 1
ATOM 765 C CA . LYS A 1 92 ? -5.362 -6.290 -4.639 1.00 98.00 92 LYS A CA 1
ATOM 766 C C . LYS A 1 92 ? -5.174 -6.615 -3.155 1.00 98.00 92 LYS A C 1
ATOM 768 O O . LYS A 1 92 ? -6.117 -6.485 -2.374 1.00 98.00 92 LYS A O 1
ATOM 773 N N . HIS A 1 93 ? -3.954 -6.965 -2.743 1.00 98.25 93 HIS A N 1
ATOM 774 C CA . HIS A 1 93 ? -3.650 -7.223 -1.331 1.00 98.25 93 HIS A CA 1
ATOM 775 C C . HIS A 1 93 ? -3.765 -5.965 -0.466 1.00 98.25 93 HIS A C 1
ATOM 777 O O . HIS A 1 93 ? -4.214 -6.049 0.676 1.00 98.25 93 HIS A O 1
ATOM 783 N N . LEU A 1 94 ? -3.429 -4.797 -1.012 1.00 98.00 94 LEU A N 1
ATOM 784 C CA . LEU A 1 94 ? -3.520 -3.514 -0.324 1.00 98.00 94 LEU A CA 1
ATOM 785 C C . LEU A 1 94 ? -4.960 -3.192 0.087 1.00 98.00 94 LEU A C 1
ATOM 787 O O . LEU A 1 94 ? -5.200 -2.807 1.230 1.00 98.00 94 LEU A O 1
ATOM 791 N N . LYS A 1 95 ? -5.938 -3.448 -0.788 1.00 97.00 95 LYS A N 1
ATOM 792 C CA . LYS A 1 95 ? -7.363 -3.311 -0.445 1.00 97.00 95 LYS A CA 1
ATOM 793 C C . LYS A 1 95 ? -7.789 -4.230 0.699 1.00 97.00 95 LYS A C 1
ATOM 795 O O . LYS A 1 95 ? -8.512 -3.797 1.596 1.00 97.00 95 LYS A O 1
ATOM 800 N N . ILE A 1 96 ? -7.321 -5.479 0.689 1.00 97.44 96 ILE A N 1
ATOM 801 C CA . ILE A 1 96 ? -7.608 -6.456 1.749 1.00 97.44 96 ILE A CA 1
ATOM 802 C C . ILE A 1 96 ? -7.002 -5.986 3.080 1.00 97.44 96 ILE A C 1
ATOM 804 O O . ILE A 1 96 ? -7.680 -5.995 4.108 1.00 97.44 96 ILE A O 1
ATOM 808 N N . VAL A 1 97 ? -5.743 -5.532 3.062 1.00 97.56 97 VAL A N 1
ATOM 809 C CA . VAL A 1 97 ? -5.053 -4.975 4.237 1.00 97.56 97 VAL A CA 1
ATOM 810 C C . VAL A 1 97 ? -5.815 -3.773 4.794 1.00 97.56 97 VAL A C 1
ATOM 812 O O . VAL A 1 97 ? -6.117 -3.764 5.987 1.00 97.56 97 VAL A O 1
ATOM 815 N N . ARG A 1 98 ? -6.200 -2.815 3.942 1.00 96.75 98 ARG A N 1
ATOM 816 C CA . ARG A 1 98 ? -6.948 -1.615 4.343 1.00 96.75 98 ARG A CA 1
ATOM 817 C C . ARG A 1 98 ? -8.290 -1.972 4.982 1.00 96.75 98 ARG A C 1
ATOM 819 O O . ARG A 1 98 ? -8.587 -1.476 6.067 1.00 96.75 98 ARG A O 1
ATOM 826 N N . LYS A 1 99 ? -9.076 -2.866 4.364 1.00 96.81 99 LYS A N 1
ATOM 827 C CA . LYS A 1 99 ? -10.363 -3.329 4.921 1.00 96.81 99 LYS A CA 1
ATOM 828 C C . LYS A 1 99 ? -10.176 -3.915 6.323 1.00 96.81 99 LYS A C 1
ATOM 830 O O . LYS A 1 99 ? -10.823 -3.474 7.271 1.00 96.81 99 LYS A O 1
ATOM 835 N N . ARG A 1 100 ? -9.217 -4.832 6.468 1.00 96.69 100 ARG A N 1
ATOM 836 C CA . ARG A 1 100 ? -8.884 -5.461 7.752 1.00 96.69 100 ARG A CA 1
ATOM 837 C C . ARG A 1 100 ? -8.426 -4.431 8.795 1.00 96.69 100 ARG A C 1
ATOM 839 O O . ARG A 1 100 ? -8.797 -4.538 9.959 1.00 96.69 100 ARG A O 1
ATOM 846 N N . ASN A 1 101 ? -7.627 -3.436 8.408 1.00 95.75 101 ASN A N 1
ATOM 847 C CA . ASN A 1 101 ? -7.154 -2.388 9.320 1.00 95.75 101 ASN A CA 1
ATOM 848 C C . ASN A 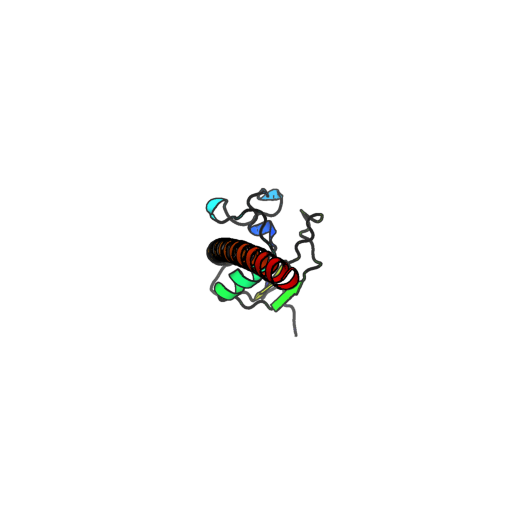1 101 ? -8.310 -1.515 9.830 1.00 95.75 101 ASN A C 1
ATOM 850 O O . ASN A 1 101 ? -8.369 -1.208 11.020 1.00 95.75 101 ASN A O 1
ATOM 854 N N . ILE A 1 102 ? -9.266 -1.178 8.959 1.00 96.00 102 ILE A N 1
ATOM 855 C CA . ILE A 1 102 ? -10.482 -0.443 9.336 1.00 96.00 102 ILE A CA 1
ATOM 856 C C . ILE A 1 102 ? -11.321 -1.257 10.331 1.00 96.00 102 ILE A C 1
ATOM 858 O O . ILE A 1 102 ? -11.775 -0.720 11.340 1.00 96.00 102 ILE A O 1
ATOM 862 N N . GLU A 1 103 ? -11.517 -2.552 10.076 1.00 96.56 103 GLU A N 1
ATOM 863 C CA . GLU A 1 103 ? -12.268 -3.447 10.967 1.00 96.56 103 GLU A CA 1
ATOM 864 C C . GLU A 1 103 ? -11.602 -3.579 12.342 1.00 96.56 103 GLU A C 1
ATOM 866 O O . GLU A 1 103 ? -12.273 -3.442 13.368 1.00 96.56 103 GLU A O 1
ATOM 871 N N . LYS A 1 104 ? -10.274 -3.759 12.372 1.00 95.56 104 LYS A N 1
ATOM 872 C CA . LYS A 1 104 ? -9.486 -3.785 13.613 1.00 95.56 104 LYS A CA 1
ATOM 873 C C . LYS A 1 104 ? -9.641 -2.490 14.409 1.00 95.56 104 LYS A C 1
ATOM 875 O O . LYS A 1 104 ? -9.967 -2.554 15.592 1.00 95.56 104 LYS A O 1
ATOM 880 N N . LYS A 1 105 ? -9.509 -1.330 13.757 1.00 95.19 105 LYS A N 1
ATOM 881 C CA . LYS A 1 105 ? -9.661 -0.019 14.405 1.00 95.19 105 LYS A CA 1
ATOM 882 C C . LYS A 1 105 ? -11.058 0.158 15.011 1.00 95.19 105 LYS A C 1
ATOM 884 O O . LYS A 1 105 ? -11.182 0.530 16.175 1.00 95.19 105 LYS A O 1
ATOM 889 N N . LYS A 1 106 ? -12.117 -0.205 14.274 1.00 95.62 106 LYS A N 1
ATOM 890 C CA . LYS A 1 106 ? -13.504 -0.176 14.784 1.00 95.62 106 LYS A CA 1
ATOM 891 C C . LYS A 1 106 ? -13.687 -1.080 16.008 1.00 95.62 106 LYS A C 1
ATOM 893 O O . LYS A 1 106 ? -14.379 -0.708 16.957 1.00 95.62 106 LYS A O 1
ATOM 898 N N . LEU A 1 107 ? -13.087 -2.271 16.001 1.00 95.75 107 LEU A N 1
ATOM 899 C CA . LEU A 1 107 ? -13.143 -3.197 17.133 1.00 95.75 107 LEU A CA 1
ATOM 900 C C . LEU A 1 107 ? -12.418 -2.636 18.367 1.00 95.75 107 LEU A C 1
ATOM 902 O O . LEU A 1 107 ? -12.938 -2.730 19.481 1.00 95.75 107 LEU A O 1
ATOM 906 N N . GLU A 1 108 ? -11.241 -2.041 18.182 1.00 94.56 108 GLU A N 1
ATOM 907 C CA . GLU A 1 108 ? -10.465 -1.404 19.251 1.00 94.56 108 GLU A CA 1
ATOM 908 C C . GLU A 1 108 ? -11.206 -0.209 19.861 1.00 94.56 108 GLU A C 1
ATOM 910 O O . GLU A 1 108 ? -11.321 -0.112 21.085 1.00 94.56 108 GLU A O 1
ATOM 915 N N . GLU A 1 109 ? -11.804 0.644 19.028 1.00 94.75 109 GLU A N 1
ATOM 916 C CA . GLU A 1 109 ? -12.638 1.766 19.469 1.00 94.75 109 GLU A CA 1
ATOM 917 C C . GLU A 1 109 ? -13.841 1.292 20.299 1.00 94.75 109 GLU A C 1
ATOM 919 O O . GLU A 1 109 ? -14.120 1.848 21.367 1.00 94.75 109 GLU A O 1
ATOM 924 N N . ARG A 1 110 ? -14.523 0.218 19.871 1.00 93.94 110 ARG A N 1
ATOM 925 C CA . ARG A 1 110 ? -15.621 -0.404 20.638 1.00 93.94 110 ARG A CA 1
ATOM 926 C C . ARG A 1 110 ? -15.145 -0.914 22.002 1.00 93.94 110 ARG A C 1
ATOM 928 O O . ARG A 1 110 ? -15.789 -0.640 23.017 1.00 93.94 110 ARG A O 1
ATOM 935 N N . LYS A 1 111 ? -14.003 -1.612 22.055 1.00 93.69 111 LYS A N 1
ATOM 936 C CA . LYS A 1 111 ? -13.414 -2.108 23.314 1.00 93.69 111 LYS A CA 1
ATOM 937 C C . LYS A 1 111 ? -13.029 -0.960 24.254 1.00 93.69 111 LYS A C 1
ATOM 939 O O . LYS A 1 111 ? -13.292 -1.056 25.454 1.00 93.69 111 LYS A O 1
ATOM 944 N N . LYS A 1 112 ? -12.457 0.130 23.726 1.00 92.62 112 LYS A N 1
ATOM 945 C CA . LYS A 1 112 ? -12.081 1.324 24.504 1.00 92.62 112 LYS A CA 1
ATOM 946 C C . LYS A 1 112 ? -13.304 2.001 25.127 1.00 92.62 112 LYS A C 1
ATOM 948 O O . LYS A 1 112 ? -13.285 2.284 26.323 1.00 92.62 112 LYS A O 1
ATOM 953 N N . LYS A 1 113 ? -14.388 2.177 24.359 1.00 91.06 113 LYS A N 1
ATOM 954 C CA . LYS A 1 113 ? -15.667 2.715 24.864 1.00 91.06 113 LYS A CA 1
ATOM 955 C C . LYS A 1 113 ? -16.240 1.858 25.996 1.00 91.06 113 LYS A C 1
ATOM 957 O O . LYS A 1 113 ? -16.595 2.392 27.043 1.00 91.06 113 LYS A O 1
ATOM 962 N N . ARG A 1 114 ? -16.249 0.527 25.835 1.00 90.00 114 ARG A N 1
ATOM 963 C CA . ARG A 1 114 ? -16.724 -0.400 26.878 1.00 90.00 114 ARG A CA 1
ATOM 964 C C . ARG A 1 114 ? -15.900 -0.297 28.167 1.00 90.00 114 ARG A C 1
ATOM 966 O O . ARG A 1 114 ? -16.474 -0.190 29.244 1.00 90.00 114 ARG A O 1
ATOM 973 N N . ARG A 1 115 ? -14.563 -0.298 28.062 1.00 90.38 115 ARG A N 1
ATOM 974 C CA . ARG A 1 115 ? -13.654 -0.154 29.217 1.00 90.38 115 ARG A CA 1
ATOM 975 C C . ARG A 1 115 ? -13.849 1.179 29.942 1.00 90.38 115 ARG A C 1
ATOM 977 O O . ARG A 1 115 ? -13.912 1.189 31.162 1.00 90.38 115 ARG A O 1
ATOM 984 N N . SER A 1 116 ? -14.009 2.279 29.205 1.00 88.56 116 SER A N 1
ATOM 985 C CA . SER A 1 116 ? -14.305 3.596 29.786 1.00 88.56 116 SER A CA 1
ATOM 986 C C . SER A 1 116 ? -15.602 3.593 30.603 1.00 88.56 116 SER A C 1
ATOM 988 O O . SER A 1 116 ? -15.617 4.131 31.707 1.00 88.56 116 SER A O 1
ATOM 990 N N . GLY A 1 117 ? -16.662 2.944 30.105 1.00 88.94 117 GLY A N 1
ATOM 991 C CA . GLY A 1 117 ? -17.919 2.799 30.845 1.00 88.94 117 GLY A CA 1
ATOM 992 C C . GLY A 1 117 ? -17.750 2.032 32.160 1.00 88.94 117 GLY A C 1
ATOM 993 O O . GLY A 1 117 ? -18.239 2.480 33.194 1.00 88.94 117 GLY A O 1
ATOM 994 N N . ILE A 1 118 ? -17.000 0.924 32.131 1.00 92.12 118 ILE A N 1
ATOM 995 C CA . ILE A 1 118 ? -16.699 0.114 33.323 1.00 92.12 118 ILE A CA 1
ATOM 996 C C . ILE A 1 118 ? -15.861 0.912 34.328 1.00 92.12 118 ILE A C 1
ATOM 998 O O . ILE A 1 118 ? -16.215 0.962 35.501 1.00 92.12 118 ILE A O 1
ATOM 1002 N N . ASN A 1 119 ? -14.798 1.584 33.882 1.00 93.31 119 ASN A N 1
ATOM 1003 C CA . ASN A 1 119 ? -13.947 2.387 34.762 1.00 93.31 119 ASN A CA 1
ATOM 1004 C C . ASN A 1 119 ? -14.746 3.504 35.446 1.00 93.31 119 ASN A C 1
ATOM 1006 O O . ASN A 1 119 ? -14.650 3.668 36.658 1.00 93.31 119 ASN A O 1
ATOM 1010 N N . LYS A 1 120 ? -15.612 4.201 34.698 1.00 92.81 120 LYS A N 1
ATOM 1011 C CA . LYS A 1 120 ? -16.488 5.244 35.250 1.00 92.81 120 LYS A CA 1
ATOM 1012 C C . LYS A 1 120 ? -17.469 4.693 36.292 1.00 92.81 120 LYS A C 1
ATOM 1014 O O . LYS A 1 120 ? -17.782 5.378 37.262 1.00 92.81 120 LYS A O 1
ATOM 1019 N N . TYR A 1 121 ? -17.978 3.475 36.095 1.00 91.81 121 TYR A N 1
ATOM 1020 C CA . TYR A 1 121 ? -18.815 2.795 37.087 1.00 91.81 121 TYR A CA 1
ATOM 1021 C C . TYR A 1 121 ? -18.015 2.442 38.350 1.00 91.81 121 TYR A C 1
ATOM 1023 O O . TYR A 1 121 ? -18.434 2.796 39.450 1.00 91.81 121 TYR A O 1
ATOM 1031 N N . LEU A 1 122 ? -16.841 1.823 38.194 1.00 92.25 122 LEU A N 1
ATOM 1032 C CA . LEU A 1 122 ? -15.961 1.458 39.308 1.00 92.25 122 LEU A CA 1
ATOM 1033 C C . LEU A 1 122 ? -15.554 2.679 40.146 1.00 92.25 122 LEU A C 1
ATOM 1035 O O . LEU A 1 122 ? -15.616 2.623 41.371 1.00 92.25 122 LEU 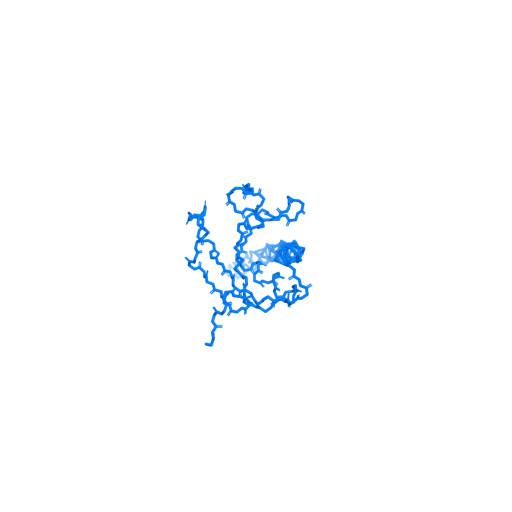A O 1
ATOM 1039 N N . GLU A 1 123 ? -15.209 3.801 39.509 1.00 92.44 123 GLU A N 1
ATOM 1040 C CA . GLU A 1 123 ? -14.887 5.060 40.196 1.00 92.44 123 GLU A CA 1
ATOM 1041 C C . GLU A 1 123 ? -16.042 5.566 41.073 1.00 92.44 123 GLU A C 1
ATOM 1043 O O . GLU A 1 123 ? -15.812 5.995 42.206 1.00 92.44 123 GLU A O 1
ATOM 1048 N N . ARG A 1 124 ? -17.289 5.493 40.583 1.00 92.06 124 ARG A N 1
ATOM 1049 C CA . ARG A 1 124 ? -18.479 5.890 41.358 1.00 92.06 124 ARG A CA 1
ATOM 1050 C C . ARG A 1 124 ? -18.671 5.000 42.582 1.00 92.06 124 ARG A C 1
ATOM 1052 O O . ARG A 1 124 ? -18.801 5.522 43.684 1.00 92.06 124 ARG A O 1
ATOM 1059 N N . VAL A 1 125 ? -18.602 3.681 42.399 1.00 92.88 125 VAL A N 1
ATOM 1060 C CA . VAL A 1 125 ? -18.764 2.705 43.491 1.00 92.88 125 VAL A CA 1
ATOM 1061 C C . VAL A 1 125 ? -17.673 2.873 44.555 1.00 92.88 125 VAL A C 1
ATOM 1063 O O . VAL A 1 125 ? -17.960 2.857 45.751 1.00 92.88 125 VAL A O 1
ATOM 1066 N N . LEU A 1 126 ? -16.417 3.085 44.147 1.00 92.62 126 LEU A N 1
ATOM 1067 C CA . LEU A 1 126 ? -15.314 3.342 45.079 1.00 92.62 126 LEU A CA 1
ATOM 1068 C C . LEU A 1 126 ? -15.497 4.659 45.848 1.00 92.62 126 LEU A C 1
ATOM 1070 O O . LEU A 1 126 ? -15.176 4.723 47.034 1.00 92.62 126 LEU A O 1
ATOM 1074 N N . LYS A 1 127 ? -16.029 5.702 45.198 1.00 88.94 127 LYS A N 1
ATOM 1075 C CA . LYS A 1 127 ? -16.322 6.991 45.842 1.00 88.94 127 LYS A CA 1
ATOM 1076 C C . LYS A 1 127 ? -17.458 6.883 46.862 1.00 88.94 127 LYS A C 1
ATOM 1078 O O . LYS A 1 127 ? -17.380 7.521 47.905 1.00 88.94 127 LYS A O 1
ATOM 1083 N N . GLU A 1 128 ? -18.486 6.088 46.578 1.00 86.38 128 GLU A N 1
ATOM 1084 C CA . GLU A 1 128 ? -19.590 5.817 47.510 1.00 86.38 128 GLU A CA 1
ATOM 1085 C C . GLU A 1 128 ? -19.126 5.007 48.724 1.00 86.38 128 GLU A C 1
ATOM 1087 O O . GLU A 1 128 ? -19.488 5.344 49.848 1.00 86.38 128 GLU A O 1
ATOM 1092 N N . LYS A 1 129 ? -18.261 4.002 48.525 1.00 79.56 129 LYS A N 1
ATOM 1093 C CA . LYS A 1 129 ? -17.675 3.226 49.631 1.00 79.56 129 LYS A CA 1
ATOM 1094 C C . LYS A 1 129 ? -16.777 4.051 50.552 1.00 79.56 129 LYS A C 1
ATOM 1096 O O . LYS A 1 129 ? -16.787 3.796 51.741 1.00 79.56 129 LYS A O 1
ATOM 1101 N N . LYS A 1 130 ? -16.025 5.028 50.031 1.00 76.19 130 LYS A N 1
ATOM 1102 C CA . LYS A 1 130 ? -15.170 5.919 50.845 1.00 76.19 130 LYS A CA 1
ATOM 1103 C C . LYS A 1 130 ? -15.944 6.962 51.664 1.00 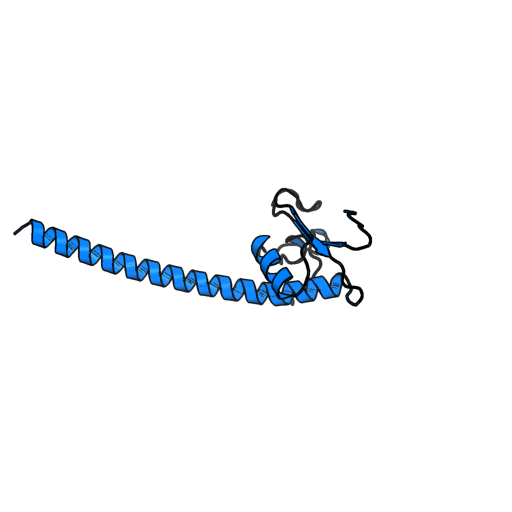76.19 130 LYS A C 1
ATOM 1105 O O . LYS A 1 130 ? -15.335 7.662 52.463 1.00 76.19 130 LYS A O 1
ATOM 1110 N N . LYS A 1 131 ? -17.242 7.141 51.398 1.00 67.69 131 LYS A N 1
ATOM 1111 C CA . LYS A 1 131 ? -18.113 8.092 52.107 1.00 67.69 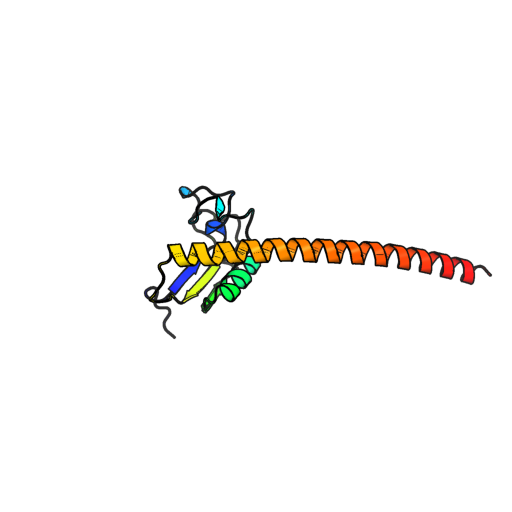131 LYS A CA 1
ATOM 1112 C C . LYS A 1 131 ? -18.906 7.456 53.255 1.00 67.69 131 LYS A C 1
ATOM 1114 O O . LYS A 1 131 ? -19.562 8.195 53.982 1.00 67.69 131 LYS A O 1
ATOM 1119 N N . LYS A 1 132 ? -18.892 6.128 53.363 1.00 55.91 132 LYS A N 1
ATOM 1120 C CA . LYS A 1 132 ? -19.400 5.370 54.510 1.00 55.91 132 LYS A CA 1
ATOM 1121 C C . LYS A 1 132 ? -18.229 4.988 55.399 1.00 55.91 132 LYS A C 1
ATOM 1123 O O . LYS A 1 132 ? -18.461 4.912 56.618 1.00 55.91 132 LYS A O 1
#

Foldseek 3Di:
DDPPPVFKDKFDLCCQALVDDVVLRHVADNVLHDHPDAPVLLVVLLVVLVWDWPDWFQQDADPSGRPVSRTITMTTDDPPDDPSVSSSSSSVSSVVSVVVVVVVVVVVVVVVVVVVVVVVVVVVVVVVVVVD

Secondary structure (DSSP, 8-state):
----TTTEEEE-GGGGBTTS-TTTT--S-GGG-BSS--HHHHHHHHHHTTPPEEEEETT--BTTB-SS---EEEEE--TT--HHHHHHHHHHHHHHHHHHHHHHHHHHHHHHHHHHHHHHHHHHHHHHHTT-

pLDDT: mean 92.02, std 10.07, range [40.78, 98.38]

Radius of gyration: 21.52 Å; chains: 1; bounding box: 45×32×70 Å

Sequence (132 aa):
MIEDRESSWVIYPEYFDIRFSKRLGRKVPLPYCIDNPSLDEIIEATRKAGFKIVKIEREKKHPANWIENKGRIIILKQNNKSKRETLLLISKHLKIVRKRNIEKKKLEERKKKRRSGINKYLERVLKEKKKK